Protein AF-A0A0M3AVZ4-F1 (afdb_monomer)

Secondary structure (DSSP, 8-state):
-PPPP-S--TT-EEEE--SHHHHHHHHHHHHTT--EEEEE-TTSTT-EETTEEEE-GGGS-TTTTTT-EEEE----TTS-HHHHHHHHHHTT-SEEE-GGGHHHH-TT-----STT--TT--TGGGHHHHHHHHHH--SHHHHHHHHHHHHHHHH--GGG-----SSSSSS-TT-

Solvent-accessible surface area (backbone atoms only — not comparable to full-atom values): 10375 Å² total; per-residue (Å²): 132,79,84,76,77,74,80,80,79,53,80,43,35,29,39,36,34,73,50,76,61,13,47,44,48,51,53,32,32,48,74,69,68,50,53,62,64,37,34,33,24,81,92,48,48,81,43,65,58,98,88,25,48,24,32,22,69,88,69,53,50,95,59,71,36,47,75,21,40,34,37,37,34,66,90,55,92,90,54,62,61,62,62,50,51,53,52,44,46,76,49,34,34,67,42,73,40,33,68,71,43,40,59,81,79,25,76,81,44,78,68,52,81,54,99,83,47,61,91,84,66,57,69,80,83,41,49,69,58,52,56,53,52,49,71,68,45,91,48,70,68,61,35,53,50,52,53,28,49,51,50,18,72,73,66,23,39,62,94,42,50,72,82,80,67,84,84,40,76,89,49,70,81,90,120

Radius of gyration: 17.96 Å; Cα contacts (8 Å, |Δi|>4): 239; chains: 1; bounding box: 41×40×47 Å

Organism: NCBI:txid56193

Mean predicted aligned error: 7.12 Å

Foldseek 3Di:
DDDPDDVPVLPEEEEEDDDPQSLLLVVLLVVQVRDYAAYEDQVQAPDDDPNHHYHHPVRCDQCNQAAYEYEYSDDDPPDPVVVVVVVSVVSHHPHYAYPLCSCVSRVPRPRDPDPPRDVPDDPPVCVVVLVVVLVVDDDPVVNLQSVLVSVCNVPVPVVSHDDDDPPDNPHDPPD

Sequence (175 aa):
MPPFDSPRDADRLIVYGLGTVGQAIVDDLLAEGINIELILDRGKGGESYRNIPVLAIEDAGDNRLTGKTILIGLHNHYVDINLLHASLLAAGAARILSPINLPELAPQARTRPGYWLDPGFSYAAHQCEFARIRNLLADEISRSLFDAILAYRQSGNIAECPVPSLEDEYTPIGL

InterPro domains:
  IPR029063 S-adenosyl-L-methionine-dependent methyltransferase superfamily [SSF53335] (10-158)

Structure (mmCIF, N/CA/C/O backbone):
data_AF-A0A0M3AVZ4-F1
#
_entry.id   AF-A0A0M3AVZ4-F1
#
loop_
_atom_site.group_PDB
_atom_site.id
_atom_site.type_symbol
_atom_site.label_atom_id
_atom_site.label_alt_id
_atom_site.label_comp_id
_atom_site.label_asym_id
_atom_site.label_entity_id
_atom_site.label_seq_id
_atom_site.pdbx_PDB_ins_code
_atom_site.Cartn_x
_atom_site.Cartn_y
_atom_site.Cartn_z
_atom_site.occupancy
_atom_site.B_iso_or_equiv
_atom_site.auth_seq_id
_atom_site.auth_comp_id
_atom_site.auth_asym_id
_atom_site.auth_atom_id
_atom_site.pdbx_PDB_model_num
ATOM 1 N N . MET A 1 1 ? 6.513 -23.250 -1.358 1.00 35.41 1 MET A N 1
ATOM 2 C CA . MET A 1 1 ? 6.194 -22.518 -0.114 1.00 35.41 1 MET A CA 1
ATOM 3 C C . MET A 1 1 ? 4.734 -22.793 0.199 1.00 35.41 1 MET A C 1
ATOM 5 O O . MET A 1 1 ? 3.958 -22.749 -0.751 1.00 35.41 1 MET A O 1
ATOM 9 N N . PRO A 1 2 ? 4.364 -23.194 1.425 1.00 29.73 2 PRO A N 1
ATOM 10 C CA . PRO A 1 2 ? 2.969 -23.493 1.733 1.00 29.73 2 PRO A CA 1
ATOM 11 C C . PRO A 1 2 ? 2.133 -22.200 1.675 1.00 29.73 2 PRO A C 1
ATOM 13 O O . PRO A 1 2 ? 2.704 -21.117 1.822 1.00 29.73 2 PRO A O 1
ATOM 16 N N . PRO A 1 3 ? 0.813 -22.289 1.432 1.00 38.56 3 PRO A N 1
ATOM 17 C CA . PRO A 1 3 ? -0.071 -21.135 1.534 1.00 38.56 3 PRO A CA 1
ATOM 18 C C . PRO A 1 3 ? -0.030 -20.635 2.980 1.00 38.56 3 PRO A C 1
ATOM 20 O O . PRO A 1 3 ? -0.210 -21.418 3.910 1.00 38.56 3 PRO A O 1
ATOM 23 N N . PHE A 1 4 ? 0.299 -19.356 3.143 1.00 50.03 4 PHE A N 1
ATOM 24 C CA . PHE A 1 4 ? 0.415 -18.691 4.433 1.00 50.03 4 PHE A CA 1
ATOM 25 C C . PHE A 1 4 ? -0.859 -18.890 5.257 1.00 50.03 4 PHE A C 1
ATOM 27 O O . PHE A 1 4 ? -1.968 -18.817 4.722 1.00 50.03 4 PHE A O 1
ATOM 34 N N . ASP A 1 5 ? -0.672 -19.194 6.540 1.00 43.31 5 ASP A N 1
ATOM 35 C CA . ASP A 1 5 ? -1.735 -19.522 7.479 1.00 43.31 5 ASP A CA 1
ATOM 36 C C . ASP A 1 5 ? -2.883 -18.500 7.427 1.00 43.31 5 ASP A C 1
ATOM 38 O O . ASP A 1 5 ? -2.678 -17.290 7.340 1.00 43.31 5 ASP A O 1
ATOM 42 N N . SER A 1 6 ? -4.110 -19.024 7.450 1.00 40.25 6 SER A N 1
ATOM 43 C CA . SER A 1 6 ? -5.370 -18.277 7.373 1.00 40.25 6 SER A CA 1
ATOM 44 C C . SER A 1 6 ? -5.383 -17.031 8.280 1.00 40.25 6 SER A C 1
ATOM 46 O O . SER A 1 6 ? -4.873 -17.129 9.398 1.00 40.25 6 SER A O 1
ATOM 48 N N . PRO A 1 7 ? -6.041 -15.919 7.888 1.00 41.81 7 PRO A N 1
ATOM 49 C CA . PRO A 1 7 ? -5.997 -14.618 8.568 1.00 41.81 7 PRO A CA 1
ATOM 50 C C . PRO A 1 7 ? -6.804 -14.596 9.880 1.00 41.81 7 PRO A C 1
ATOM 52 O O . PRO A 1 7 ? -7.736 -13.819 10.057 1.00 41.81 7 PRO A O 1
ATOM 55 N N . ARG A 1 8 ? -6.453 -15.466 10.831 1.00 44.28 8 ARG A N 1
ATOM 56 C CA . ARG A 1 8 ? -6.942 -15.419 12.215 1.00 44.28 8 ARG A CA 1
ATOM 57 C C . ARG A 1 8 ? -6.138 -14.455 13.096 1.00 44.28 8 ARG A C 1
ATOM 59 O O . ARG A 1 8 ? -6.545 -14.230 14.225 1.00 44.28 8 ARG A O 1
ATOM 66 N N . ASP A 1 9 ? -5.111 -13.799 12.547 1.00 45.28 9 ASP A N 1
ATOM 67 C CA . ASP A 1 9 ? -4.450 -12.609 13.120 1.00 45.28 9 ASP A CA 1
ATOM 68 C C . ASP A 1 9 ? -5.178 -11.295 12.753 1.00 45.28 9 ASP A C 1
ATOM 70 O O . ASP A 1 9 ? -4.587 -10.217 12.686 1.00 45.28 9 ASP A O 1
ATOM 74 N N . ALA A 1 10 ? -6.495 -11.373 12.536 1.00 45.72 10 ALA A N 1
ATOM 75 C CA . ALA A 1 10 ? -7.408 -10.264 12.244 1.00 45.72 10 ALA A CA 1
ATOM 76 C C . ALA A 1 10 ? -7.548 -9.232 13.382 1.00 45.72 10 ALA A C 1
ATOM 78 O O . ALA A 1 10 ? -8.473 -8.421 13.372 1.00 45.72 10 ALA A O 1
ATOM 79 N N . ASP A 1 11 ? -6.660 -9.241 14.374 1.00 50.97 11 ASP A N 1
ATOM 80 C CA . ASP A 1 11 ? -6.885 -8.445 15.566 1.00 50.97 11 ASP A CA 1
ATOM 81 C C . ASP A 1 11 ? -6.552 -6.968 15.380 1.00 50.97 11 ASP A C 1
ATOM 83 O O . ASP A 1 11 ? -7.147 -6.171 16.100 1.00 50.97 11 ASP A O 1
ATOM 87 N N . ARG A 1 12 ? -5.651 -6.542 14.474 1.00 72.88 12 ARG A N 1
ATOM 88 C CA . ARG A 1 12 ? -5.194 -5.131 14.464 1.00 72.88 12 ARG A CA 1
ATOM 89 C C . ARG A 1 12 ? -4.668 -4.611 13.115 1.00 72.88 12 ARG A C 1
ATOM 91 O O . ARG A 1 12 ? -3.477 -4.308 12.988 1.00 72.88 12 ARG A O 1
ATOM 98 N N . LEU A 1 13 ? -5.542 -4.498 12.110 1.00 93.81 13 LEU A N 1
ATOM 99 C CA . LEU A 1 13 ? -5.240 -3.756 10.877 1.00 93.81 13 LEU A CA 1
ATOM 100 C C . LEU A 1 13 ? -5.346 -2.245 11.130 1.00 93.81 13 LEU A C 1
ATOM 102 O O . LEU A 1 13 ? -6.304 -1.773 11.743 1.00 93.81 13 LEU A O 1
ATOM 106 N N . ILE A 1 14 ? -4.377 -1.490 10.620 1.00 95.44 14 ILE A N 1
ATOM 107 C CA . ILE A 1 14 ? -4.395 -0.025 10.589 1.00 95.44 14 ILE A CA 1
ATOM 108 C C . ILE A 1 14 ? -4.429 0.424 9.132 1.00 95.44 14 ILE A C 1
ATOM 110 O O . ILE A 1 14 ? -3.696 -0.117 8.307 1.00 95.44 14 ILE A O 1
ATOM 114 N N . VAL A 1 15 ? -5.242 1.427 8.805 1.00 95.44 15 VAL A N 1
ATOM 115 C CA . VAL A 1 15 ? -5.253 2.027 7.461 1.00 95.44 15 VAL A CA 1
ATOM 116 C C . VAL A 1 15 ? -4.574 3.392 7.503 1.00 95.44 15 VAL A C 1
ATOM 118 O O . VAL A 1 15 ? -4.945 4.237 8.310 1.00 95.44 15 VAL A O 1
ATOM 121 N N . TYR A 1 16 ? -3.582 3.626 6.642 1.00 94.75 16 TYR A N 1
ATOM 122 C CA . TYR A 1 16 ? -2.903 4.918 6.513 1.00 94.75 16 TYR A CA 1
ATOM 123 C C . TYR A 1 16 ? -3.439 5.696 5.307 1.00 94.75 16 TYR A C 1
ATOM 125 O O . TYR A 1 16 ? -3.245 5.289 4.162 1.00 94.75 16 TYR A O 1
ATOM 133 N N . GLY A 1 17 ? -4.058 6.842 5.565 1.00 93.12 17 GLY A N 1
ATOM 134 C CA . GLY A 1 17 ? -4.657 7.743 4.591 1.00 93.12 17 GLY A CA 1
ATOM 135 C C . GLY A 1 17 ? -6.169 7.577 4.491 1.00 93.12 17 GLY A C 1
ATOM 136 O O . GLY A 1 17 ? -6.666 6.519 4.118 1.00 93.12 17 GLY A O 1
ATOM 137 N N . LEU A 1 18 ? -6.901 8.660 4.750 1.00 93.44 18 LEU A N 1
ATOM 138 C CA . LEU A 1 18 ? -8.362 8.739 4.721 1.00 93.44 18 LEU A CA 1
ATOM 139 C C . LEU A 1 18 ? -8.853 9.743 3.662 1.00 93.44 18 LEU A C 1
ATOM 141 O O . LEU A 1 18 ? -9.819 10.490 3.856 1.00 93.44 18 LEU A O 1
ATOM 145 N N . GLY A 1 19 ? -8.181 9.777 2.511 1.00 90.38 19 GLY A N 1
ATOM 146 C CA . GLY A 1 19 ? -8.705 10.409 1.296 1.00 90.38 19 GLY A CA 1
ATOM 147 C C . GLY A 1 19 ? -9.852 9.598 0.676 1.00 90.38 19 GLY A C 1
ATOM 148 O O . GLY A 1 19 ? -10.288 8.598 1.238 1.00 90.38 19 GLY A O 1
ATOM 149 N N . THR A 1 20 ? -10.319 9.980 -0.515 1.00 89.31 20 THR A N 1
ATOM 150 C CA . THR A 1 20 ? -11.415 9.276 -1.216 1.00 89.31 20 THR A CA 1
ATOM 151 C C . THR A 1 20 ? -11.130 7.785 -1.418 1.00 89.31 20 THR A C 1
ATOM 153 O O . THR A 1 20 ? -11.991 6.952 -1.156 1.00 89.31 20 THR A O 1
ATOM 156 N N . VAL A 1 21 ? -9.909 7.441 -1.845 1.00 88.12 21 VAL A N 1
ATOM 157 C CA . VAL A 1 21 ? -9.494 6.040 -2.034 1.00 88.12 21 VAL A CA 1
ATOM 158 C C . VAL A 1 21 ? -9.405 5.313 -0.694 1.00 88.12 21 VAL A C 1
ATOM 160 O O . VAL A 1 21 ? -9.938 4.218 -0.568 1.00 88.12 21 VAL A O 1
ATOM 163 N N . GLY A 1 22 ? -8.797 5.934 0.320 1.00 92.12 22 GLY A N 1
ATOM 164 C CA . GLY A 1 22 ? -8.702 5.361 1.664 1.00 92.12 22 GLY A CA 1
ATOM 165 C C . GLY A 1 22 ? -10.067 5.068 2.289 1.00 92.12 22 GLY A C 1
ATOM 166 O O . GLY A 1 22 ? -10.262 3.997 2.848 1.00 92.12 22 GLY A O 1
ATOM 167 N N . GLN A 1 23 ? -11.040 5.968 2.126 1.00 93.81 23 GLN A N 1
ATOM 168 C CA . GLN A 1 23 ? -12.423 5.745 2.561 1.00 93.81 23 GLN A CA 1
ATOM 169 C C . GLN A 1 23 ? -13.065 4.546 1.861 1.00 93.81 23 GLN A C 1
ATOM 171 O O . GLN A 1 23 ? -13.662 3.706 2.526 1.00 93.81 23 GLN A O 1
ATOM 176 N N . ALA A 1 24 ? -12.903 4.435 0.540 1.00 92.06 24 ALA A N 1
ATOM 177 C CA . ALA A 1 24 ? -13.438 3.310 -0.222 1.00 92.06 24 ALA A CA 1
ATOM 178 C C . ALA A 1 24 ? -12.796 1.972 0.196 1.00 92.06 24 ALA A C 1
ATOM 180 O O . ALA A 1 24 ? -13.503 0.987 0.384 1.00 92.06 24 ALA A O 1
ATOM 181 N N . ILE A 1 25 ? -11.479 1.964 0.440 1.00 92.75 25 ILE A N 1
ATOM 182 C CA . ILE A 1 25 ? -10.756 0.806 0.989 1.00 92.75 25 ILE A CA 1
ATOM 183 C C . ILE A 1 25 ? -11.303 0.422 2.368 1.00 92.75 25 ILE A C 1
ATOM 185 O O . ILE A 1 25 ? -11.557 -0.754 2.612 1.00 92.75 25 ILE A O 1
ATOM 189 N N . VAL A 1 26 ? -11.495 1.391 3.269 1.00 95.06 26 VAL A N 1
ATOM 190 C CA . VAL A 1 26 ? -12.066 1.136 4.601 1.00 95.06 26 VAL A CA 1
ATOM 191 C C . VAL A 1 26 ? -13.471 0.544 4.484 1.00 95.06 26 VAL A C 1
ATOM 193 O O . VAL A 1 26 ? -13.760 -0.452 5.141 1.00 95.06 26 VAL A O 1
ATOM 196 N N . ASP A 1 27 ? -14.329 1.117 3.640 1.00 94.81 27 ASP A N 1
ATOM 197 C CA . ASP A 1 27 ? -15.693 0.624 3.443 1.00 94.81 27 ASP A CA 1
ATOM 198 C C . ASP A 1 27 ? -15.710 -0.811 2.868 1.00 94.81 27 ASP A C 1
ATOM 200 O O . ASP A 1 27 ? -16.500 -1.633 3.334 1.00 94.81 27 ASP A O 1
ATOM 204 N N . ASP A 1 28 ? -14.820 -1.149 1.926 1.00 93.06 28 ASP A N 1
ATOM 205 C CA . ASP A 1 28 ? -14.689 -2.516 1.392 1.00 93.06 28 ASP A CA 1
ATOM 206 C C . ASP A 1 28 ? -14.193 -3.515 2.448 1.00 93.06 28 ASP A C 1
ATOM 208 O O . ASP A 1 28 ? -14.769 -4.593 2.602 1.00 93.06 28 ASP A O 1
ATOM 212 N N . LEU A 1 29 ? -13.160 -3.151 3.216 1.00 93.69 29 LEU A N 1
ATOM 213 C CA . LEU A 1 29 ? -12.637 -3.981 4.305 1.00 93.69 29 LEU A CA 1
ATOM 214 C C . LEU A 1 29 ? -13.726 -4.276 5.347 1.00 93.69 29 LEU A C 1
ATOM 216 O O . LEU A 1 29 ? -13.903 -5.424 5.757 1.00 93.69 29 LEU A O 1
ATOM 220 N N . LEU A 1 30 ? -14.495 -3.256 5.741 1.00 94.50 30 LEU A N 1
ATOM 221 C CA . LEU A 1 30 ? -15.604 -3.412 6.682 1.00 94.50 30 LEU A CA 1
ATOM 222 C C . LEU A 1 30 ? -16.738 -4.270 6.107 1.00 94.50 30 LEU A C 1
ATOM 224 O O . LEU A 1 30 ? -17.326 -5.065 6.841 1.00 94.50 30 LEU A O 1
ATOM 228 N N . ALA A 1 31 ? -17.044 -4.141 4.812 1.00 93.94 31 ALA A N 1
ATOM 229 C CA . ALA A 1 31 ? -18.071 -4.945 4.150 1.00 93.94 31 ALA A CA 1
ATOM 230 C C . ALA A 1 31 ? -17.733 -6.446 4.133 1.00 93.94 31 ALA A C 1
ATOM 232 O O . ALA A 1 31 ? -18.643 -7.276 4.167 1.00 93.94 31 ALA A O 1
ATOM 233 N N . GLU A 1 32 ? -16.445 -6.796 4.134 1.00 92.06 32 GLU A N 1
ATOM 234 C CA . GLU A 1 32 ? -15.959 -8.178 4.245 1.00 92.06 32 GLU A CA 1
ATOM 235 C C . GLU A 1 32 ? -15.692 -8.625 5.693 1.00 92.06 32 GLU A C 1
ATOM 237 O O . GLU A 1 32 ? -15.260 -9.752 5.933 1.00 92.06 32 GLU A O 1
ATOM 242 N N . GLY A 1 33 ? -16.003 -7.776 6.677 1.00 92.25 33 GLY A N 1
ATOM 243 C CA . GLY A 1 33 ? -15.878 -8.096 8.098 1.00 92.25 33 GLY A CA 1
ATOM 244 C C . GLY A 1 33 ? -14.454 -7.997 8.646 1.00 92.25 33 GLY A C 1
ATOM 245 O O . GLY A 1 33 ? -14.186 -8.521 9.728 1.00 92.25 33 GLY A O 1
ATOM 246 N N . ILE A 1 34 ? -13.540 -7.331 7.934 1.00 92.69 34 ILE A N 1
ATOM 247 C CA . ILE A 1 34 ? -12.187 -7.066 8.425 1.00 92.69 34 ILE A CA 1
ATOM 248 C C . ILE A 1 34 ? -12.240 -5.970 9.490 1.00 92.69 34 ILE A C 1
ATOM 250 O O . ILE A 1 34 ? -12.780 -4.885 9.274 1.00 92.69 34 ILE A O 1
ATOM 254 N N . ASN A 1 35 ? -11.654 -6.252 10.653 1.00 91.56 35 ASN A N 1
ATOM 255 C CA . ASN A 1 35 ? -11.586 -5.302 11.754 1.00 91.56 35 ASN A CA 1
ATOM 256 C C . ASN A 1 35 ? -10.446 -4.293 11.543 1.00 91.56 35 ASN A C 1
ATOM 258 O O . ASN A 1 35 ? -9.295 -4.681 11.335 1.00 91.56 35 ASN A O 1
ATOM 262 N N . ILE A 1 36 ? -10.760 -3.001 11.644 1.00 94.31 36 ILE A N 1
ATOM 263 C CA . ILE A 1 36 ? -9.792 -1.905 11.536 1.00 94.31 36 ILE A CA 1
ATOM 264 C C . ILE A 1 36 ? -9.699 -1.228 12.902 1.00 94.31 36 ILE A C 1
ATOM 266 O O . ILE A 1 36 ? -10.670 -0.656 13.392 1.00 94.31 36 ILE A O 1
ATOM 270 N N . GLU A 1 37 ? -8.520 -1.284 13.518 1.00 93.50 37 GLU A N 1
ATOM 271 C CA . GLU A 1 37 ? -8.296 -0.736 14.861 1.00 93.50 37 GLU A CA 1
ATOM 272 C C . GLU A 1 37 ? -8.192 0.792 14.845 1.00 93.50 37 GLU A C 1
ATOM 274 O O . GLU A 1 37 ? -8.639 1.474 15.770 1.00 93.50 37 GLU A O 1
ATOM 279 N N . LEU A 1 38 ? -7.527 1.324 13.822 1.00 94.00 38 LEU A N 1
ATOM 280 C CA . LEU A 1 38 ? -7.128 2.720 13.754 1.00 94.00 38 LEU A CA 1
ATOM 281 C C . LEU A 1 38 ? -6.982 3.151 12.298 1.00 94.00 38 LEU A C 1
ATOM 283 O O . LEU A 1 38 ? -6.516 2.386 11.451 1.00 94.00 38 LEU A O 1
ATOM 287 N N . ILE A 1 39 ? -7.320 4.406 12.029 1.00 95.69 39 ILE A N 1
ATOM 288 C CA . ILE A 1 39 ? -6.969 5.084 10.788 1.00 95.69 39 ILE A CA 1
ATOM 289 C C . ILE A 1 39 ? -5.918 6.148 11.107 1.00 95.69 39 ILE A C 1
ATOM 291 O O . ILE A 1 39 ? -6.047 6.892 12.077 1.00 95.69 39 ILE A O 1
ATOM 295 N N . LEU A 1 40 ? -4.870 6.220 10.294 1.00 94.25 40 LEU A N 1
ATOM 296 C CA . LEU A 1 40 ? -3.845 7.253 10.378 1.00 94.25 40 LEU A CA 1
ATOM 297 C C . LEU A 1 40 ? -4.037 8.262 9.250 1.00 94.25 40 LEU A C 1
ATOM 299 O O . LEU A 1 40 ? -4.013 7.878 8.086 1.00 94.25 40 LEU A O 1
ATOM 303 N N . ASP A 1 41 ? -4.198 9.544 9.558 1.00 93.12 41 ASP A N 1
ATOM 304 C CA . ASP A 1 41 ? -4.260 10.611 8.557 1.00 93.12 41 ASP A CA 1
ATOM 305 C C . ASP A 1 41 ? -3.765 11.937 9.151 1.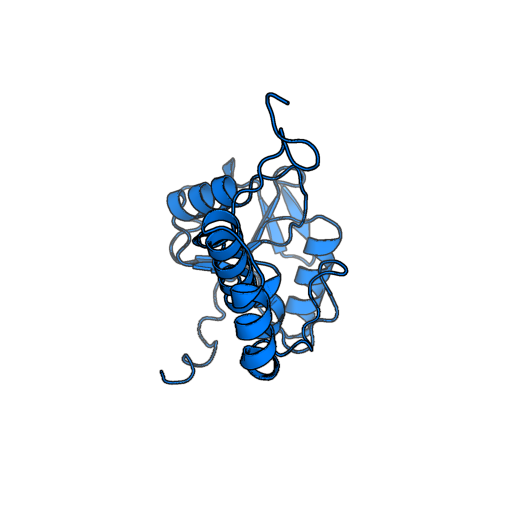00 93.12 41 ASP A C 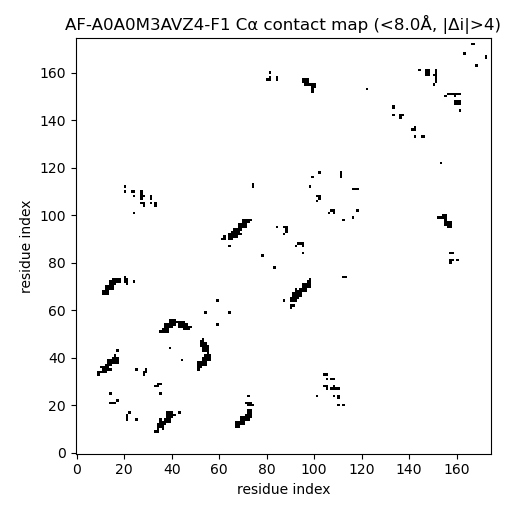1
ATOM 307 O O . ASP A 1 41 ? -4.258 12.392 10.181 1.00 93.12 41 ASP A O 1
ATOM 311 N N . ARG A 1 42 ? -2.796 12.576 8.483 1.00 86.31 42 ARG A N 1
ATOM 312 C CA . ARG A 1 42 ? -2.191 13.839 8.945 1.00 86.31 42 ARG A CA 1
ATOM 313 C C . ARG A 1 42 ? -3.172 15.014 8.968 1.00 86.31 42 ARG A C 1
ATOM 315 O O . ARG A 1 42 ? -2.987 15.937 9.748 1.00 86.31 42 ARG A O 1
ATOM 322 N N . GLY A 1 43 ? -4.168 15.022 8.084 1.00 86.31 43 GLY A N 1
ATOM 323 C CA . GLY A 1 43 ? -5.093 16.143 7.912 1.00 86.31 43 GLY A CA 1
ATOM 324 C C . GLY A 1 43 ? -6.406 16.003 8.678 1.00 86.31 43 GLY A C 1
ATOM 325 O O . GLY A 1 43 ? -7.182 16.953 8.694 1.00 86.31 43 GLY A O 1
ATOM 326 N N . LYS A 1 44 ? -6.668 14.832 9.273 1.00 87.19 44 LYS A N 1
ATOM 327 C CA . LYS A 1 44 ? -7.959 14.478 9.894 1.00 87.19 44 LYS A CA 1
ATOM 328 C C . LYS A 1 44 ? -7.821 13.923 11.314 1.00 87.19 44 LYS A C 1
ATOM 330 O O . LYS A 1 44 ? -8.713 13.234 11.806 1.00 87.19 44 LYS A O 1
ATOM 335 N N . GLY A 1 45 ? -6.685 14.173 11.965 1.00 85.06 45 GLY A N 1
ATOM 336 C CA . GLY A 1 45 ? -6.462 13.756 13.348 1.00 85.06 45 GLY A CA 1
ATOM 337 C C . GLY A 1 45 ? -7.564 14.274 14.278 1.00 85.06 45 GLY A C 1
ATOM 338 O O . GLY A 1 45 ? -7.957 15.437 14.202 1.00 85.06 45 GLY A O 1
ATOM 339 N N . GLY A 1 46 ? -8.082 13.398 15.141 1.00 83.88 46 GLY A N 1
ATOM 340 C CA . GLY A 1 46 ? -9.169 13.710 16.076 1.00 83.88 46 GLY A CA 1
ATOM 341 C C . GLY A 1 46 ? -10.578 13.460 15.528 1.00 83.88 46 GLY A C 1
ATOM 342 O O . GLY A 1 46 ? -11.546 13.543 16.285 1.00 83.88 46 GLY A O 1
ATOM 343 N N . GLU A 1 47 ? -10.713 13.116 14.245 1.00 92.19 47 GLU A N 1
ATOM 344 C CA . GLU A 1 47 ? -11.978 12.672 13.661 1.00 92.19 47 GLU A CA 1
ATOM 345 C C . GLU A 1 47 ? -12.243 11.175 13.920 1.00 92.19 47 GLU A C 1
ATOM 347 O O . GLU A 1 47 ? -11.428 10.436 14.480 1.00 92.19 47 GLU A O 1
ATOM 352 N N . SER A 1 48 ? -13.413 10.706 13.484 1.00 94.69 48 SER A N 1
ATOM 353 C CA . SER A 1 48 ? -13.712 9.278 13.374 1.00 94.69 48 SER A CA 1
ATOM 354 C C . SER A 1 48 ? -14.369 8.981 12.031 1.00 94.69 48 SER A C 1
ATOM 356 O O . SER A 1 48 ? -15.094 9.813 11.483 1.00 94.69 48 SER A O 1
ATOM 358 N N . TYR A 1 49 ? -14.141 7.781 11.505 1.00 96.62 49 TYR A N 1
ATOM 359 C CA . TYR A 1 49 ? -14.764 7.312 10.272 1.00 96.62 49 TYR A CA 1
ATOM 360 C C . TYR A 1 49 ? -15.309 5.905 10.483 1.00 96.62 49 TYR A C 1
ATOM 362 O O . TYR A 1 49 ? -14.576 5.019 10.901 1.00 96.62 49 TYR A O 1
ATOM 370 N N . ARG A 1 50 ? -16.615 5.701 10.258 1.00 95.38 50 ARG A N 1
ATOM 371 C CA . ARG A 1 50 ? -17.310 4.428 10.559 1.00 95.38 50 ARG A CA 1
ATOM 372 C C . ARG A 1 50 ? -17.089 3.937 12.002 1.00 95.38 50 ARG A C 1
ATOM 374 O O . ARG A 1 50 ? -17.007 2.741 12.247 1.00 95.38 50 ARG A O 1
ATOM 381 N N . ASN A 1 51 ? -17.028 4.871 12.955 1.00 94.44 51 ASN A N 1
ATOM 382 C CA . ASN A 1 51 ? -16.706 4.632 14.372 1.00 94.44 51 ASN A CA 1
ATOM 383 C C . ASN A 1 51 ? -15.264 4.161 14.644 1.00 94.44 51 ASN A C 1
ATOM 385 O O . ASN A 1 51 ? -14.961 3.755 15.763 1.00 94.44 51 ASN A O 1
ATOM 389 N N . ILE A 1 52 ? -14.370 4.247 13.658 1.00 95.25 52 ILE A N 1
ATOM 390 C CA . ILE A 1 52 ? -12.938 3.985 13.816 1.00 95.25 52 ILE A CA 1
ATOM 391 C C . ILE A 1 52 ? -12.241 5.320 14.112 1.00 95.25 52 ILE A C 1
ATOM 393 O O . ILE A 1 52 ? -12.499 6.299 13.401 1.00 95.25 52 ILE A O 1
ATOM 397 N N . PRO A 1 53 ? -11.380 5.405 15.141 1.00 94.50 53 PRO A N 1
ATOM 398 C CA . PRO A 1 53 ? -10.646 6.629 15.441 1.00 94.50 53 PRO A CA 1
ATOM 399 C C . PRO A 1 53 ? -9.665 6.987 14.317 1.00 94.50 53 PRO A C 1
ATOM 401 O O . PRO A 1 53 ? -9.051 6.102 13.717 1.00 94.50 53 PRO A O 1
ATOM 404 N N . VAL A 1 54 ? -9.494 8.287 14.069 1.00 95.38 54 VAL A N 1
ATOM 405 C CA . VAL A 1 54 ? -8.492 8.827 13.143 1.00 95.38 54 VAL A CA 1
ATOM 406 C C . VAL A 1 54 ? -7.445 9.604 13.935 1.00 95.38 54 VAL A C 1
ATOM 408 O O . VAL A 1 54 ? -7.781 10.524 14.681 1.00 95.38 54 VAL A O 1
ATOM 411 N N . LEU A 1 55 ? -6.172 9.248 13.777 1.00 93.25 55 LEU A N 1
ATOM 412 C CA . LEU A 1 55 ? -5.048 9.927 14.429 1.00 93.25 55 LEU A CA 1
ATOM 413 C C . LEU A 1 55 ? -4.036 10.418 13.400 1.00 93.25 55 LEU A C 1
ATOM 415 O O . LEU A 1 55 ? -3.831 9.782 12.368 1.00 93.25 55 LEU A O 1
ATOM 419 N N . ALA A 1 56 ? -3.349 11.514 13.706 1.00 89.25 56 ALA A N 1
ATOM 420 C CA . ALA A 1 56 ? -2.104 11.813 13.018 1.00 89.25 56 ALA A CA 1
ATOM 421 C C . ALA A 1 56 ? -1.039 10.788 13.457 1.00 89.25 56 ALA A C 1
ATOM 423 O O . ALA A 1 56 ? -1.109 10.245 14.564 1.00 89.25 56 ALA A O 1
ATOM 424 N N . ILE A 1 57 ? -0.058 10.480 12.601 1.00 84.12 57 ILE A N 1
ATOM 425 C CA . ILE A 1 57 ? 0.995 9.509 12.963 1.00 84.12 57 ILE A CA 1
ATOM 426 C C . ILE A 1 57 ? 1.836 10.027 14.135 1.00 84.12 57 ILE A C 1
ATOM 428 O O . ILE A 1 57 ? 2.300 9.246 14.954 1.00 84.12 57 ILE A O 1
ATOM 432 N N . GLU A 1 58 ? 1.969 11.345 14.236 1.00 84.12 58 GLU A N 1
ATOM 433 C CA . GLU A 1 58 ? 2.683 12.052 15.292 1.00 84.12 58 GLU A CA 1
ATOM 434 C C . GLU A 1 58 ? 1.965 11.937 16.651 1.00 84.12 58 GLU A C 1
ATOM 436 O O . GLU A 1 58 ? 2.611 11.971 17.696 1.00 84.12 58 GLU A O 1
ATOM 441 N N . ASP A 1 59 ? 0.643 11.735 16.635 1.00 85.31 59 ASP A N 1
ATOM 442 C CA . ASP A 1 59 ? -0.191 11.545 17.828 1.00 85.31 59 ASP A CA 1
ATOM 443 C C . ASP A 1 59 ? -0.367 10.062 18.192 1.00 85.31 59 ASP A C 1
ATOM 445 O O . ASP A 1 59 ? -0.885 9.719 19.262 1.00 85.31 59 ASP A O 1
ATOM 449 N N . ALA A 1 60 ? 0.046 9.154 17.304 1.00 77.12 60 ALA A N 1
ATOM 450 C CA . ALA A 1 60 ? 0.057 7.727 17.569 1.00 77.12 60 ALA A CA 1
ATOM 451 C C . ALA A 1 60 ? 1.218 7.429 18.528 1.00 77.12 60 ALA A C 1
ATOM 453 O O . ALA A 1 60 ? 2.325 7.124 18.099 1.00 77.12 60 ALA A O 1
ATOM 454 N N . GLY A 1 61 ? 0.957 7.564 19.833 1.00 74.19 61 GLY A N 1
ATOM 455 C CA . GLY A 1 61 ? 1.972 7.437 20.879 1.00 74.19 61 GLY A CA 1
ATOM 456 C C . GLY A 1 61 ? 2.834 6.174 20.775 1.00 74.19 61 GLY A C 1
ATOM 457 O O . GLY A 1 61 ? 2.438 5.168 20.174 1.00 74.19 61 GLY A O 1
ATOM 458 N N . ASP A 1 62 ? 4.008 6.233 21.404 1.00 67.50 62 ASP A N 1
ATOM 459 C CA . ASP A 1 62 ? 5.027 5.189 21.350 1.00 67.50 62 ASP A CA 1
ATOM 460 C C . ASP A 1 62 ? 4.406 3.809 21.612 1.00 67.50 62 ASP A C 1
ATOM 462 O O . ASP A 1 62 ? 3.780 3.565 22.646 1.00 67.50 62 ASP A O 1
ATOM 466 N N . ASN A 1 63 ? 4.582 2.896 20.656 1.00 79.81 63 ASN A N 1
ATOM 467 C CA . ASN A 1 63 ? 4.056 1.526 20.611 1.00 79.81 63 ASN A CA 1
ATOM 468 C C . ASN A 1 63 ? 2.669 1.304 20.000 1.00 79.81 63 ASN A C 1
ATOM 470 O O . ASN A 1 63 ? 2.257 0.146 19.877 1.00 79.81 63 ASN A O 1
ATOM 474 N N . ARG A 1 64 ? 1.940 2.339 19.564 1.00 83.81 64 ARG A N 1
ATOM 475 C CA . ARG A 1 64 ? 0.622 2.120 18.936 1.00 83.81 64 ARG A CA 1
ATOM 476 C C . ARG A 1 64 ? 0.721 1.294 17.650 1.00 83.81 64 ARG A C 1
ATOM 478 O O . ARG A 1 64 ? -0.176 0.500 17.368 1.00 83.81 64 ARG A O 1
ATOM 485 N N . LEU A 1 65 ? 1.830 1.437 16.921 1.00 89.31 65 LEU A N 1
ATOM 486 C CA . LEU A 1 65 ? 2.108 0.711 15.679 1.00 89.31 65 LEU A CA 1
ATOM 487 C C . LEU A 1 65 ? 2.879 -0.599 15.894 1.00 89.31 65 LEU A C 1
ATOM 489 O O . LEU A 1 65 ? 2.971 -1.405 14.970 1.00 89.31 65 LEU A O 1
ATOM 493 N N . THR A 1 66 ? 3.357 -0.869 17.113 1.00 90.38 66 THR A N 1
ATOM 494 C CA . THR A 1 66 ? 4.151 -2.064 17.414 1.00 90.38 66 THR A CA 1
ATOM 495 C C . THR A 1 66 ? 3.380 -3.345 17.103 1.00 90.38 66 THR A C 1
ATOM 497 O O . THR A 1 66 ? 2.272 -3.586 17.609 1.00 90.38 66 THR A O 1
ATOM 500 N N . GLY A 1 67 ? 3.979 -4.180 16.251 1.00 88.25 67 GLY A N 1
ATOM 501 C CA . GLY A 1 67 ? 3.414 -5.472 15.862 1.00 88.25 67 GLY A CA 1
ATOM 502 C C . GLY A 1 67 ? 2.218 -5.373 14.910 1.00 88.25 67 GLY A C 1
ATOM 503 O O . GLY A 1 67 ? 1.525 -6.366 14.715 1.00 88.25 67 GLY A O 1
ATOM 504 N N . LYS A 1 68 ? 1.913 -4.184 14.371 1.00 91.62 68 LYS A N 1
ATOM 505 C CA . LYS A 1 68 ? 0.716 -3.954 13.550 1.00 91.62 68 LYS A CA 1
ATOM 506 C C . LYS A 1 68 ? 0.974 -4.217 12.077 1.00 91.62 68 LYS A C 1
ATOM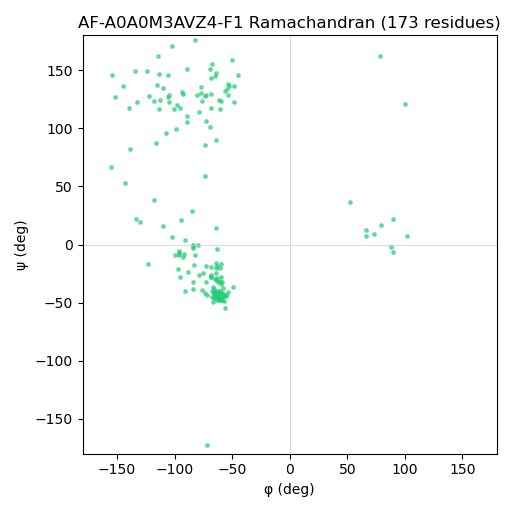 508 O O . LYS A 1 68 ? 2.081 -3.996 11.582 1.00 91.62 68 LYS A O 1
ATOM 513 N N . THR A 1 69 ? -0.090 -4.621 11.388 1.00 94.31 69 THR A N 1
ATOM 514 C CA . THR A 1 69 ? -0.150 -4.572 9.927 1.00 94.31 69 THR A CA 1
ATOM 515 C C . THR A 1 69 ? -0.786 -3.252 9.518 1.00 94.31 69 THR A C 1
ATOM 517 O O . THR A 1 69 ? -1.849 -2.895 10.025 1.00 94.31 69 THR A O 1
ATOM 520 N N . ILE A 1 70 ? -0.139 -2.528 8.609 1.00 94.56 70 ILE A N 1
ATOM 521 C CA . ILE A 1 70 ? -0.605 -1.231 8.118 1.00 94.56 70 ILE A CA 1
ATOM 522 C C . ILE A 1 70 ? -0.870 -1.333 6.622 1.00 94.56 70 ILE A C 1
ATOM 524 O O . ILE A 1 70 ? 0.037 -1.672 5.873 1.00 94.56 70 ILE A O 1
ATOM 528 N N . LEU A 1 71 ? -2.083 -1.012 6.178 1.00 94.19 71 LEU A N 1
ATOM 529 C CA . LEU A 1 71 ? -2.422 -0.865 4.764 1.00 94.19 71 LEU A CA 1
ATOM 530 C C . LEU A 1 71 ? -2.393 0.611 4.374 1.00 94.19 71 LEU A C 1
ATOM 532 O O . LEU A 1 71 ? -3.149 1.420 4.912 1.00 94.19 71 LEU A O 1
ATOM 536 N N . ILE A 1 72 ? -1.546 0.971 3.416 1.00 92.69 72 ILE A N 1
ATOM 537 C CA . ILE A 1 72 ? -1.504 2.326 2.868 1.00 92.69 72 ILE A CA 1
ATOM 538 C C . ILE A 1 72 ? -2.659 2.490 1.875 1.00 92.69 72 ILE A C 1
ATOM 540 O O . ILE A 1 72 ? -2.679 1.859 0.825 1.00 92.69 72 ILE A O 1
ATOM 544 N N . GLY A 1 73 ? -3.612 3.362 2.206 1.00 88.44 73 GLY A N 1
ATOM 545 C CA . GLY A 1 73 ? -4.764 3.744 1.382 1.00 88.44 73 GLY A CA 1
ATOM 546 C C . GLY A 1 73 ? -4.536 5.007 0.543 1.00 88.44 73 GLY A C 1
ATOM 547 O O . GLY A 1 73 ? -5.491 5.680 0.148 1.00 88.44 73 GLY A O 1
ATOM 548 N N . LEU A 1 74 ? -3.273 5.366 0.297 1.00 82.25 74 LEU A N 1
ATOM 549 C CA . LEU A 1 74 ? -2.867 6.530 -0.491 1.00 82.25 74 LEU A CA 1
ATOM 550 C C . LEU A 1 74 ? -2.336 6.108 -1.861 1.00 82.25 74 LEU A C 1
ATOM 552 O O . LEU A 1 74 ? -1.660 5.092 -1.992 1.00 82.25 74 LEU A O 1
ATOM 556 N N . HIS A 1 75 ? -2.587 6.940 -2.871 1.00 67.94 75 HIS A N 1
ATOM 557 C CA . HIS A 1 75 ? -2.011 6.790 -4.209 1.00 67.94 75 HIS A CA 1
ATOM 558 C C . HIS A 1 75 ? -1.683 8.169 -4.812 1.00 67.94 75 HIS A C 1
ATOM 560 O O . HIS A 1 75 ? -2.131 8.531 -5.900 1.00 67.94 75 HIS A O 1
ATOM 566 N N . ASN A 1 76 ? -0.935 8.978 -4.062 1.00 73.06 76 ASN A N 1
ATOM 567 C CA . ASN A 1 76 ? -0.589 10.345 -4.443 1.00 73.06 76 ASN A CA 1
ATOM 568 C C . ASN A 1 76 ? 0.870 10.420 -4.899 1.00 73.06 76 ASN A C 1
ATOM 570 O O . ASN A 1 76 ? 1.756 10.003 -4.164 1.00 73.06 76 ASN A O 1
ATOM 574 N N . HIS A 1 77 ? 1.120 11.004 -6.075 1.00 68.94 77 HIS A N 1
ATOM 575 C CA . HIS A 1 77 ? 2.466 11.127 -6.659 1.00 68.94 77 HIS A CA 1
ATOM 576 C C . HIS A 1 77 ? 3.421 12.002 -5.830 1.00 68.94 77 HIS A C 1
ATOM 578 O O . HIS A 1 77 ? 4.630 11.843 -5.915 1.00 68.94 77 HIS A O 1
ATOM 584 N N . TYR A 1 78 ? 2.886 12.923 -5.024 1.00 73.50 78 TYR A N 1
ATOM 585 C CA . TYR A 1 78 ? 3.670 13.808 -4.159 1.00 73.50 78 TYR A CA 1
ATOM 586 C C . TYR A 1 78 ? 4.042 13.171 -2.811 1.00 73.50 78 TYR A C 1
ATOM 588 O O . TYR A 1 78 ? 4.703 13.809 -1.993 1.00 73.50 78 TYR A O 1
ATOM 596 N N . VAL A 1 79 ? 3.577 11.948 -2.533 1.00 81.19 79 VAL A N 1
ATOM 597 C CA . VAL A 1 79 ? 3.947 11.215 -1.322 1.00 81.19 79 VAL A CA 1
ATOM 598 C C . VAL A 1 79 ? 5.099 10.289 -1.665 1.00 81.19 79 VAL A C 1
ATOM 600 O O . VAL A 1 79 ? 4.941 9.359 -2.452 1.00 81.19 79 VAL A O 1
ATOM 603 N N . ASP A 1 80 ? 6.241 10.512 -1.022 1.00 85.88 80 ASP A N 1
ATOM 604 C CA . ASP A 1 80 ? 7.334 9.550 -1.046 1.00 85.88 80 ASP A CA 1
ATOM 605 C C . ASP A 1 80 ? 6.928 8.309 -0.237 1.00 85.88 80 ASP A C 1
ATOM 607 O O . ASP A 1 80 ? 6.923 8.297 1.000 1.00 85.88 80 ASP A O 1
ATOM 611 N N . ILE A 1 81 ? 6.534 7.264 -0.962 1.00 86.88 81 ILE A N 1
ATOM 612 C CA . ILE A 1 81 ? 6.064 6.013 -0.375 1.00 86.88 81 ILE A CA 1
ATOM 613 C C . ILE A 1 81 ? 7.189 5.250 0.337 1.00 86.88 81 ILE A C 1
ATOM 615 O O . ILE A 1 81 ? 6.917 4.565 1.322 1.00 86.88 81 ILE A O 1
ATOM 619 N N . ASN A 1 82 ? 8.446 5.416 -0.091 1.00 88.44 82 ASN A N 1
ATOM 620 C CA . ASN A 1 82 ? 9.606 4.796 0.548 1.00 88.44 82 ASN A CA 1
ATOM 621 C C . ASN A 1 82 ? 9.907 5.463 1.893 1.00 88.44 82 ASN A C 1
ATOM 623 O O . ASN A 1 82 ? 10.108 4.773 2.896 1.00 88.44 82 ASN A O 1
ATOM 627 N N . LEU A 1 83 ? 9.857 6.797 1.949 1.00 89.38 83 LEU A N 1
ATOM 628 C CA . LEU A 1 83 ? 10.005 7.544 3.199 1.00 89.38 83 LEU A CA 1
ATOM 629 C C . LEU A 1 83 ? 8.877 7.224 4.188 1.00 89.38 83 LEU A C 1
ATOM 631 O O . LEU A 1 83 ? 9.124 7.050 5.386 1.00 89.38 83 LEU A O 1
ATOM 635 N N . LEU A 1 84 ? 7.638 7.124 3.697 1.00 90.06 84 LEU A N 1
ATOM 636 C CA . LEU A 1 84 ? 6.494 6.719 4.512 1.00 90.06 84 LEU A CA 1
ATOM 637 C C . LEU A 1 84 ? 6.683 5.298 5.056 1.00 90.06 84 LEU A C 1
ATOM 639 O O . LEU A 1 84 ? 6.525 5.077 6.254 1.00 90.06 84 LEU A O 1
ATOM 643 N N . HIS A 1 85 ? 7.064 4.352 4.198 1.00 91.69 85 HIS A N 1
ATOM 644 C CA . HIS A 1 85 ? 7.341 2.974 4.589 1.00 91.69 85 HIS A CA 1
ATOM 645 C C . HIS A 1 85 ? 8.424 2.896 5.674 1.00 91.69 85 HIS A C 1
ATOM 647 O O . HIS A 1 85 ? 8.209 2.276 6.716 1.00 91.69 85 HIS A O 1
ATOM 653 N N . ALA A 1 86 ? 9.548 3.596 5.491 1.00 91.00 86 ALA A N 1
ATOM 654 C CA . ALA A 1 86 ? 10.619 3.661 6.484 1.00 91.00 86 ALA A CA 1
ATOM 655 C C . ALA A 1 86 ? 10.139 4.255 7.820 1.00 91.00 86 ALA A C 1
ATOM 657 O O . ALA A 1 86 ? 10.479 3.738 8.884 1.00 91.00 86 ALA A O 1
ATOM 658 N N . SER A 1 87 ? 9.310 5.300 7.769 1.00 90.44 87 SER A N 1
ATOM 659 C CA . SER A 1 87 ? 8.757 5.957 8.959 1.00 90.44 87 SER A CA 1
ATOM 660 C C . SER A 1 87 ? 7.812 5.034 9.740 1.00 90.44 87 SER A C 1
ATOM 662 O O . SER A 1 87 ? 7.870 4.982 10.966 1.00 90.44 87 SER A O 1
ATOM 664 N N . LEU A 1 88 ? 6.971 4.261 9.044 1.00 91.62 88 LEU A N 1
ATOM 665 C CA . LEU A 1 88 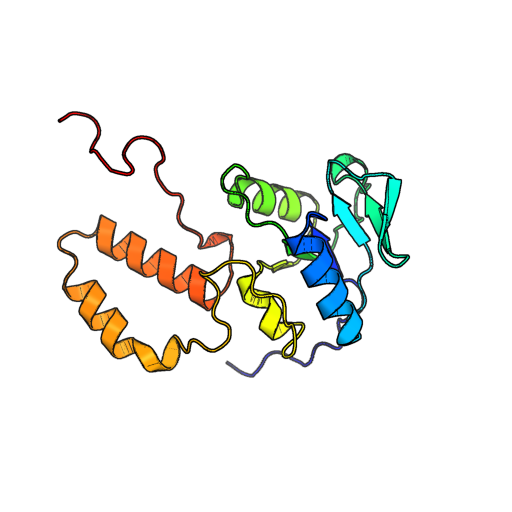? 6.067 3.285 9.661 1.00 91.62 88 LEU A CA 1
ATOM 666 C C . LEU A 1 88 ? 6.834 2.109 10.290 1.00 91.62 88 LEU A C 1
ATOM 668 O O . LEU A 1 88 ? 6.492 1.688 11.396 1.00 91.62 88 LEU A O 1
ATOM 672 N N . LEU A 1 89 ? 7.892 1.613 9.633 1.00 91.75 89 LEU A N 1
ATOM 673 C CA . LEU A 1 89 ? 8.776 0.591 10.212 1.00 91.75 89 LEU A CA 1
ATOM 674 C C . LEU A 1 89 ? 9.500 1.110 11.455 1.00 91.75 89 LEU A C 1
ATOM 676 O O . LEU A 1 89 ? 9.528 0.427 12.476 1.00 91.75 89 LEU A O 1
ATOM 680 N N . ALA A 1 90 ? 10.047 2.327 11.393 1.00 89.94 90 ALA A N 1
ATOM 681 C CA . ALA A 1 90 ? 10.718 2.954 12.529 1.00 89.94 90 ALA A CA 1
ATOM 682 C C . ALA A 1 90 ? 9.774 3.145 13.729 1.00 89.94 90 ALA A C 1
ATOM 684 O O . ALA A 1 90 ? 10.207 3.043 14.874 1.00 89.94 90 ALA A O 1
ATOM 685 N N . ALA A 1 91 ? 8.481 3.355 13.473 1.00 88.25 91 ALA A N 1
ATOM 686 C CA . ALA A 1 91 ? 7.446 3.441 14.498 1.00 88.25 91 ALA A CA 1
ATOM 687 C C . ALA A 1 91 ? 6.964 2.071 15.034 1.00 88.25 91 ALA A C 1
ATOM 689 O O . ALA A 1 91 ? 6.104 2.022 15.915 1.00 88.25 91 ALA A O 1
ATOM 690 N N . GLY A 1 92 ? 7.509 0.956 14.533 1.00 90.44 92 GLY A N 1
ATOM 691 C CA . GLY A 1 92 ? 7.274 -0.394 15.056 1.00 90.44 92 GLY A CA 1
ATOM 692 C C . GLY A 1 92 ? 6.283 -1.250 14.264 1.00 90.44 92 GLY A C 1
ATOM 693 O O . GLY A 1 92 ? 5.950 -2.353 14.713 1.00 90.44 92 GLY A O 1
ATOM 694 N N . ALA A 1 93 ? 5.812 -0.790 13.099 1.00 91.94 93 ALA A N 1
ATOM 695 C CA . ALA A 1 93 ? 4.963 -1.605 12.232 1.00 91.94 93 ALA A CA 1
ATOM 696 C C . ALA A 1 93 ? 5.666 -2.923 11.871 1.00 91.94 93 ALA A C 1
ATOM 698 O O . ALA A 1 93 ? 6.825 -2.927 11.460 1.00 91.94 93 ALA A O 1
ATOM 699 N N . ALA A 1 94 ? 4.961 -4.048 12.009 1.00 91.94 94 ALA A N 1
ATOM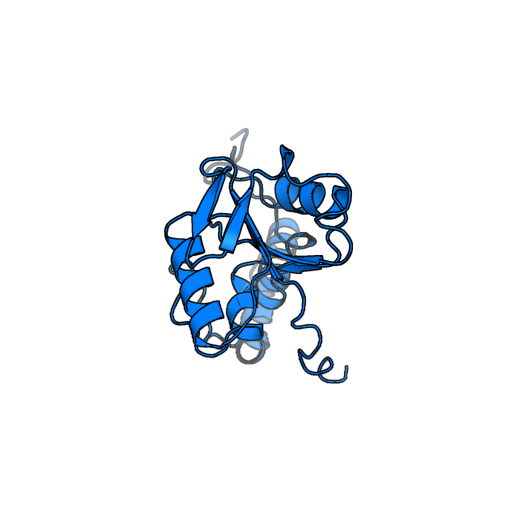 700 C CA . ALA A 1 94 ? 5.507 -5.364 11.671 1.00 91.94 94 ALA A CA 1
ATOM 701 C C . ALA A 1 94 ? 5.372 -5.677 10.180 1.00 91.94 94 ALA A C 1
ATOM 703 O O . ALA A 1 94 ? 6.204 -6.383 9.613 1.00 91.94 94 ALA A O 1
ATOM 704 N N . ARG A 1 95 ? 4.309 -5.168 9.550 1.00 92.00 95 ARG A N 1
ATOM 705 C CA . ARG A 1 95 ? 4.027 -5.380 8.132 1.00 92.00 95 ARG A CA 1
ATOM 706 C C . ARG A 1 95 ? 3.388 -4.134 7.545 1.00 92.00 95 ARG A C 1
ATOM 708 O O . ARG A 1 95 ? 2.489 -3.552 8.148 1.00 92.00 95 ARG A O 1
ATOM 715 N N . ILE A 1 96 ? 3.831 -3.749 6.355 1.00 93.12 96 ILE A N 1
ATOM 716 C CA . ILE A 1 96 ? 3.267 -2.628 5.609 1.00 93.12 96 ILE A CA 1
ATOM 717 C C . ILE A 1 96 ? 2.811 -3.160 4.257 1.00 93.12 96 ILE A C 1
ATOM 719 O O . ILE A 1 96 ? 3.557 -3.845 3.562 1.00 93.12 96 ILE A O 1
ATOM 723 N N . LEU A 1 97 ? 1.561 -2.873 3.929 1.00 92.19 97 LEU A N 1
ATOM 724 C CA . LEU A 1 97 ? 0.866 -3.302 2.730 1.00 92.19 97 LEU A CA 1
ATOM 725 C C . LEU A 1 97 ? 0.567 -2.091 1.859 1.00 92.19 97 LEU A C 1
ATOM 727 O O . LEU A 1 97 ? 0.279 -0.999 2.359 1.00 92.19 97 LEU A O 1
ATOM 731 N N . SER A 1 98 ? 0.592 -2.305 0.552 1.00 89.25 98 SER A N 1
ATOM 732 C CA . SER A 1 98 ? 0.150 -1.322 -0.431 1.00 89.25 98 SER A CA 1
ATOM 733 C C . SER A 1 98 ? -1.249 -1.683 -0.942 1.00 89.25 98 SER A C 1
ATOM 735 O O . SER A 1 98 ? -1.740 -2.788 -0.688 1.00 89.25 98 SER A O 1
ATOM 737 N N . PRO A 1 99 ? -1.906 -0.800 -1.714 1.00 87.50 99 PRO A N 1
ATOM 738 C CA . PRO A 1 99 ? -3.193 -1.131 -2.316 1.00 87.50 99 PRO A CA 1
ATOM 739 C C . PRO A 1 99 ? -3.157 -2.357 -3.253 1.00 87.50 99 PRO A C 1
ATOM 741 O O . PRO A 1 99 ? -4.208 -2.931 -3.523 1.00 87.50 99 PRO A O 1
ATOM 744 N N . ILE A 1 100 ? -1.972 -2.793 -3.714 1.00 86.75 100 ILE A N 1
ATOM 745 C CA . ILE A 1 100 ? -1.788 -4.046 -4.474 1.00 86.75 100 ILE A CA 1
ATOM 746 C C . ILE A 1 100 ? -2.235 -5.260 -3.650 1.00 86.75 100 ILE A C 1
ATOM 748 O O . ILE A 1 100 ? -2.788 -6.202 -4.207 1.00 86.75 100 ILE A O 1
ATOM 752 N N . ASN A 1 101 ? -2.048 -5.223 -2.329 1.00 88.62 101 ASN A N 1
ATOM 753 C CA . ASN A 1 101 ? -2.375 -6.328 -1.430 1.00 88.62 101 ASN A CA 1
ATOM 754 C C . ASN A 1 101 ? -3.851 -6.338 -0.995 1.00 88.62 101 ASN A C 1
ATOM 756 O O . ASN A 1 101 ? -4.256 -7.226 -0.249 1.00 88.62 101 ASN A O 1
ATOM 760 N N . LEU A 1 102 ? -4.674 -5.374 -1.428 1.00 87.94 102 LEU A N 1
ATOM 761 C CA . LEU A 1 102 ? -6.088 -5.312 -1.038 1.00 87.94 102 LEU A CA 1
ATOM 762 C C . LEU A 1 102 ? -6.860 -6.609 -1.356 1.00 87.94 102 LEU A C 1
ATOM 764 O O . LEU A 1 102 ? -7.568 -7.072 -0.465 1.00 87.94 102 LEU A O 1
ATOM 768 N N . PRO A 1 103 ? -6.693 -7.258 -2.529 1.00 86.25 103 PRO A N 1
ATOM 769 C CA . PRO A 1 103 ? -7.379 -8.517 -2.824 1.00 86.25 103 PRO A CA 1
ATOM 770 C C . PRO A 1 103 ? -6.986 -9.684 -1.904 1.00 86.25 103 PRO A C 1
ATOM 772 O O . PRO A 1 103 ? -7.741 -10.646 -1.801 1.00 86.25 103 PRO A O 1
ATOM 775 N N . GLU A 1 104 ? -5.826 -9.624 -1.234 1.00 86.38 104 GLU A N 1
ATOM 776 C CA . GLU A 1 104 ? -5.435 -10.623 -0.224 1.00 86.38 104 GLU A CA 1
ATOM 777 C C . GLU A 1 104 ? -6.246 -10.470 1.071 1.00 86.38 104 GLU A C 1
ATOM 779 O O . GLU A 1 104 ? -6.490 -11.454 1.767 1.00 86.38 104 GLU A O 1
ATOM 784 N N . LEU A 1 105 ? -6.639 -9.236 1.406 1.00 88.25 105 LEU A N 1
ATOM 785 C CA . LEU A 1 105 ? -7.380 -8.899 2.625 1.00 88.25 105 LEU A CA 1
ATOM 786 C C . LEU A 1 105 ? -8.895 -8.945 2.416 1.00 88.25 105 LEU A C 1
ATOM 788 O O . LEU A 1 105 ? -9.627 -9.383 3.297 1.00 88.25 105 LEU A O 1
ATOM 792 N N . ALA A 1 106 ? -9.344 -8.462 1.261 1.00 89.06 106 ALA A N 1
ATOM 793 C CA . ALA A 1 106 ? -10.737 -8.286 0.884 1.00 89.06 106 ALA A CA 1
ATOM 794 C C . ALA A 1 106 ? -10.909 -8.716 -0.589 1.00 89.06 106 ALA A C 1
ATOM 796 O O . ALA A 1 106 ? -10.844 -7.883 -1.500 1.00 89.06 106 ALA A O 1
ATOM 797 N N . PRO A 1 107 ? -11.059 -10.029 -0.862 1.00 86.62 107 PRO A N 1
ATOM 798 C CA . PRO A 1 107 ? -11.155 -10.566 -2.222 1.00 86.62 107 PRO A CA 1
ATOM 799 C C . PRO A 1 107 ? -12.342 -10.048 -3.046 1.00 86.62 107 PRO A C 1
ATOM 801 O O . PRO A 1 107 ? -12.334 -10.172 -4.271 1.00 86.62 107 PRO A O 1
ATOM 804 N N . GLN A 1 108 ? -13.380 -9.519 -2.395 1.00 87.31 108 GLN A N 1
ATOM 805 C CA . GLN A 1 108 ? -14.569 -8.932 -3.016 1.00 87.31 108 GLN A CA 1
ATOM 806 C C . GLN A 1 108 ? -14.543 -7.395 -3.021 1.00 87.31 108 GLN A C 1
ATOM 808 O O . GLN A 1 108 ? -15.532 -6.778 -3.442 1.00 87.31 108 GLN A O 1
ATOM 813 N N . ALA A 1 109 ? -13.435 -6.775 -2.596 1.00 86.69 109 ALA A N 1
ATOM 814 C CA . ALA A 1 109 ? -13.261 -5.331 -2.610 1.00 86.69 109 ALA A CA 1
ATOM 815 C C . ALA A 1 109 ? -13.540 -4.768 -4.006 1.00 86.69 109 ALA A C 1
ATOM 817 O O . ALA A 1 109 ? -13.011 -5.226 -5.026 1.00 86.69 109 ALA A O 1
ATOM 818 N N . ARG A 1 110 ? -14.400 -3.750 -4.061 1.00 82.38 110 ARG A N 1
ATOM 819 C CA . ARG A 1 110 ? -14.778 -3.102 -5.323 1.00 82.38 110 ARG A CA 1
ATOM 820 C C . ARG A 1 110 ? -13.828 -1.976 -5.675 1.00 82.38 110 ARG A C 1
ATOM 822 O O . ARG A 1 110 ? -13.733 -1.604 -6.847 1.00 82.38 110 ARG A O 1
ATOM 829 N N . THR A 1 111 ? -13.150 -1.425 -4.675 1.00 82.00 111 THR A N 1
ATOM 830 C CA . THR A 1 111 ? -12.145 -0.394 -4.841 1.00 82.00 111 THR A CA 1
ATOM 831 C C . THR A 1 111 ? -11.031 -0.945 -5.703 1.00 82.00 111 THR A C 1
ATOM 833 O O . THR A 1 111 ? -10.328 -1.885 -5.347 1.00 82.00 111 THR A O 1
ATOM 836 N N . ARG A 1 112 ? -10.869 -0.313 -6.861 1.00 71.88 112 ARG A N 1
ATOM 837 C CA . ARG A 1 112 ? -9.723 -0.487 -7.743 1.00 71.88 112 ARG A CA 1
ATOM 838 C C . ARG A 1 112 ? -8.912 0.793 -7.619 1.00 71.88 112 ARG A C 1
ATOM 840 O O . ARG A 1 112 ? -9.308 1.795 -8.220 1.00 71.88 112 ARG A O 1
ATOM 847 N N . PRO A 1 113 ? -7.875 0.830 -6.763 1.00 61.06 113 PRO A N 1
ATOM 848 C CA . PRO A 1 113 ? -7.081 2.028 -6.542 1.00 61.06 113 PRO A CA 1
ATOM 849 C C . PRO A 1 113 ? -6.351 2.395 -7.843 1.00 61.06 113 PRO A C 1
ATOM 851 O O . PRO A 1 113 ? -5.251 1.937 -8.129 1.00 61.06 113 PRO A O 1
ATOM 854 N N . GLY A 1 114 ? -7.008 3.209 -8.666 1.00 56.59 114 GLY A N 1
ATOM 855 C CA . GLY A 1 114 ? -6.507 3.659 -9.957 1.00 56.59 114 GLY A CA 1
ATOM 856 C C . GLY A 1 114 ? -6.624 2.633 -11.090 1.00 56.59 114 GLY A C 1
ATOM 857 O O . GLY A 1 114 ? -6.762 1.429 -10.898 1.00 56.59 114 GLY A O 1
ATOM 858 N N . TYR A 1 115 ? -6.515 3.144 -12.314 1.00 50.53 115 TYR A N 1
ATOM 859 C CA . TYR A 1 115 ? -6.532 2.389 -13.573 1.00 50.53 115 TYR A CA 1
ATOM 860 C C . TYR A 1 115 ? -5.371 1.390 -13.742 1.00 50.53 115 TYR A C 1
ATOM 862 O O . TYR A 1 115 ? -5.315 0.670 -14.733 1.00 50.53 115 TYR A O 1
ATOM 870 N N . TRP A 1 116 ? -4.440 1.361 -12.788 1.00 57.44 116 TRP A N 1
ATOM 871 C CA . TRP A 1 116 ? -3.214 0.570 -12.823 1.00 57.44 116 TRP A CA 1
ATOM 872 C C . TRP A 1 116 ? -3.272 -0.728 -12.019 1.00 57.44 116 TRP A C 1
ATOM 874 O O . TRP A 1 116 ? -2.308 -1.491 -12.057 1.00 57.44 116 TRP A O 1
ATOM 884 N N . LEU A 1 117 ? -4.324 -0.941 -11.230 1.00 66.19 117 LEU A N 1
ATOM 885 C CA . LEU A 1 117 ? -4.483 -2.118 -10.384 1.00 66.19 117 LEU A CA 1
ATOM 886 C C . LEU A 1 117 ? -5.695 -2.898 -10.879 1.00 66.19 117 LEU A C 1
ATOM 888 O O . LEU A 1 117 ? -6.819 -2.667 -10.437 1.00 66.19 117 LEU A O 1
ATOM 892 N N . ASP A 1 118 ? -5.463 -3.792 -11.841 1.00 72.50 118 ASP A N 1
ATOM 893 C CA . ASP A 1 118 ? -6.465 -4.783 -12.217 1.00 72.50 118 ASP A CA 1
ATOM 894 C C . ASP A 1 118 ? -6.285 -6.031 -11.340 1.00 72.50 118 ASP A C 1
ATOM 896 O O . ASP A 1 118 ? -5.338 -6.791 -11.560 1.00 72.50 118 ASP A O 1
ATOM 900 N N . PRO A 1 119 ? -7.169 -6.271 -10.354 1.00 67.25 119 PRO A N 1
ATOM 901 C CA . PRO A 1 119 ? -7.095 -7.463 -9.512 1.00 67.25 119 PRO A CA 1
ATOM 902 C C . PRO A 1 119 ? -7.303 -8.761 -10.308 1.00 67.25 119 PRO A C 1
ATOM 904 O O . PRO A 1 119 ? -6.977 -9.837 -9.817 1.00 67.25 119 PRO A O 1
ATOM 907 N N . GLY A 1 120 ? -7.835 -8.679 -11.534 1.00 75.44 120 GLY A N 1
ATOM 908 C CA . GLY A 1 120 ? -7.975 -9.822 -12.434 1.00 75.44 120 GLY A CA 1
ATOM 909 C C . GLY A 1 120 ? -6.711 -10.163 -13.227 1.00 75.44 120 GLY A C 1
ATOM 910 O O . GLY A 1 120 ? -6.684 -11.197 -13.897 1.00 75.44 120 GLY A O 1
ATOM 911 N N . PHE A 1 121 ? -5.669 -9.327 -13.184 1.00 83.94 121 PHE A N 1
ATOM 912 C CA . PHE A 1 121 ? -4.462 -9.553 -13.972 1.00 83.94 121 PHE A CA 1
ATOM 913 C C . PHE A 1 121 ? -3.583 -10.649 -13.357 1.00 83.94 121 PHE A C 1
ATOM 915 O O . PHE A 1 121 ? -3.135 -10.555 -12.215 1.00 83.94 121 PHE A O 1
ATOM 922 N N . SER A 1 122 ? -3.278 -11.687 -14.140 1.00 87.25 122 SER A N 1
ATOM 923 C CA . SER A 1 122 ? -2.429 -12.794 -13.695 1.00 87.25 122 SER A CA 1
ATOM 924 C C . SER A 1 122 ? -0.992 -12.629 -14.179 1.00 87.25 122 SER A C 1
ATOM 926 O O . SER A 1 122 ? -0.649 -13.020 -15.293 1.00 87.25 122 SER A O 1
ATOM 928 N N . TYR A 1 123 ? -0.107 -12.129 -13.313 1.00 88.75 123 TYR A N 1
ATOM 929 C CA . TYR A 1 123 ? 1.325 -12.049 -13.629 1.00 88.75 123 TYR A CA 1
ATOM 930 C C . TYR A 1 123 ? 1.943 -13.423 -13.934 1.00 88.75 123 TYR A C 1
ATOM 932 O O . TYR A 1 123 ? 2.849 -13.526 -14.756 1.00 88.75 123 TYR A O 1
ATOM 940 N N . ALA A 1 124 ? 1.449 -14.490 -13.298 1.00 90.75 124 ALA A N 1
ATOM 941 C CA . ALA A 1 124 ? 1.924 -15.848 -13.548 1.00 90.75 124 ALA A CA 1
ATOM 942 C C . ALA A 1 124 ? 1.581 -16.333 -14.966 1.00 90.75 124 ALA A C 1
ATOM 944 O O . ALA A 1 124 ? 2.398 -17.001 -15.597 1.00 90.75 124 ALA A O 1
ATOM 945 N N . ALA A 1 125 ? 0.408 -15.962 -15.489 1.00 94.19 125 ALA A N 1
ATOM 946 C CA . ALA A 1 125 ? -0.004 -16.326 -16.842 1.00 94.19 125 ALA A CA 1
ATOM 947 C C . ALA A 1 125 ? 0.830 -15.636 -17.937 1.00 94.19 125 ALA A C 1
ATOM 949 O O . ALA A 1 125 ? 0.864 -16.131 -19.058 1.00 94.19 125 ALA A O 1
ATOM 950 N N . HIS A 1 126 ? 1.518 -14.537 -17.605 1.00 94.25 126 HIS A N 1
ATOM 951 C CA . HIS A 1 126 ? 2.265 -13.701 -18.552 1.00 94.25 126 HIS A CA 1
ATOM 952 C C . HIS A 1 126 ? 3.795 -13.776 -18.401 1.00 94.25 126 HIS A C 1
ATOM 954 O O . HIS A 1 126 ? 4.528 -12.923 -18.906 1.00 94.25 126 HIS A O 1
ATOM 960 N N . GLN A 1 127 ? 4.315 -14.791 -17.698 1.00 94.56 127 GLN A N 1
ATOM 961 C CA . GLN A 1 127 ? 5.760 -14.928 -17.462 1.00 94.56 127 GLN A CA 1
ATOM 962 C C . GLN A 1 127 ? 6.576 -15.005 -18.761 1.00 94.56 127 GLN A C 1
ATOM 964 O O . GLN A 1 127 ? 7.671 -14.441 -18.840 1.00 94.56 127 GLN A O 1
ATOM 969 N N . CYS A 1 128 ? 6.049 -15.668 -19.795 1.00 96.62 128 CYS A N 1
ATOM 970 C CA . CYS A 1 128 ? 6.720 -15.777 -21.090 1.00 96.62 128 CYS A CA 1
ATOM 971 C C . CYS A 1 128 ? 6.836 -14.414 -21.787 1.00 96.62 128 CYS A C 1
ATOM 973 O O . CYS A 1 128 ? 7.882 -14.088 -22.353 1.00 96.62 128 CYS A O 1
ATOM 975 N N . GLU A 1 129 ? 5.787 -13.599 -21.731 1.00 97.00 129 GLU A N 1
ATOM 976 C CA . GLU A 1 129 ? 5.764 -12.253 -22.290 1.00 97.00 129 GLU A CA 1
ATOM 977 C C . GLU A 1 129 ? 6.728 -11.333 -21.550 1.00 97.00 129 GLU A C 1
ATOM 979 O O . GLU A 1 129 ? 7.468 -10.597 -22.202 1.00 97.00 129 GLU A O 1
ATOM 984 N N . PHE A 1 130 ? 6.790 -11.417 -20.219 1.00 96.06 130 PHE A N 1
ATOM 985 C CA . PHE A 1 130 ? 7.746 -10.643 -19.430 1.00 96.06 130 PHE A CA 1
ATOM 986 C C . PHE A 1 130 ? 9.194 -10.994 -19.766 1.00 96.06 130 PHE A C 1
ATOM 988 O O . PHE A 1 130 ? 9.994 -10.093 -20.008 1.00 96.06 130 PHE A O 1
ATOM 995 N N . ALA A 1 131 ? 9.521 -12.284 -19.887 1.00 96.56 131 ALA A N 1
ATOM 996 C CA . ALA A 1 131 ? 10.850 -12.712 -20.319 1.00 96.56 131 ALA A CA 1
ATOM 997 C C . ALA A 1 131 ? 11.189 -12.192 -21.727 1.00 96.56 131 ALA A C 1
ATOM 999 O O . ALA A 1 131 ? 12.307 -11.736 -21.980 1.00 96.56 131 ALA A O 1
ATOM 1000 N N . ARG A 1 132 ? 10.213 -12.203 -22.646 1.00 97.69 132 ARG A N 1
ATOM 1001 C CA . ARG A 1 132 ? 10.385 -11.646 -23.993 1.00 97.69 132 ARG A CA 1
ATOM 1002 C C . ARG A 1 132 ? 10.638 -10.140 -23.955 1.00 97.69 132 ARG A C 1
ATOM 1004 O O . ARG A 1 132 ? 11.555 -9.684 -24.628 1.00 97.69 132 ARG A O 1
ATOM 1011 N N . ILE A 1 133 ? 9.855 -9.381 -23.186 1.00 97.00 133 ILE A N 1
ATOM 1012 C CA . ILE A 1 133 ? 10.016 -7.926 -23.043 1.00 97.00 133 ILE A CA 1
ATOM 1013 C C . ILE A 1 133 ? 11.388 -7.606 -22.456 1.00 97.00 133 ILE A C 1
ATOM 1015 O O . ILE A 1 133 ? 12.116 -6.805 -23.035 1.00 97.00 133 ILE A O 1
ATOM 1019 N N . ARG A 1 134 ? 11.787 -8.293 -21.381 1.00 97.00 134 ARG A N 1
ATOM 1020 C CA . ARG A 1 134 ? 13.101 -8.120 -20.753 1.00 97.00 134 ARG A CA 1
ATOM 1021 C C . ARG A 1 134 ? 14.253 -8.289 -21.752 1.00 97.00 134 ARG A C 1
ATOM 1023 O O . ARG A 1 134 ? 15.204 -7.514 -21.728 1.00 97.00 134 ARG A O 1
ATOM 1030 N N . ASN A 1 135 ? 14.151 -9.264 -22.658 1.00 97.19 135 ASN A N 1
ATOM 1031 C CA . ASN A 1 135 ? 15.156 -9.516 -23.698 1.00 97.19 135 ASN A CA 1
ATOM 1032 C C . ASN A 1 135 ? 15.176 -8.466 -24.823 1.00 97.19 135 ASN A C 1
ATOM 1034 O O . ASN A 1 135 ? 16.163 -8.389 -25.550 1.00 97.19 135 ASN A O 1
ATOM 1038 N N . LEU A 1 136 ? 14.112 -7.673 -24.984 1.00 97.75 136 LEU A N 1
ATOM 1039 C CA . LEU A 1 136 ? 14.061 -6.568 -25.949 1.00 97.75 136 LE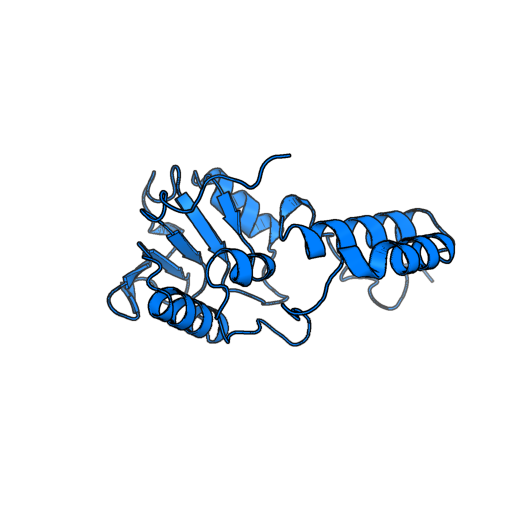U A CA 1
ATOM 1040 C C . LEU A 1 136 ? 14.694 -5.279 -25.407 1.00 97.75 136 LEU A C 1
ATOM 1042 O O . LEU A 1 136 ? 15.016 -4.389 -26.191 1.00 97.75 136 LEU A O 1
ATOM 1046 N N . LEU A 1 137 ? 14.877 -5.164 -24.089 1.00 96.56 137 LEU A N 1
ATOM 1047 C CA . LEU A 1 137 ? 15.511 -4.002 -23.470 1.00 96.56 137 LEU A CA 1
ATOM 1048 C C . LEU A 1 137 ? 17.018 -4.020 -23.755 1.00 96.56 137 LEU A C 1
ATOM 1050 O O . LEU A 1 137 ? 17.690 -5.034 -23.541 1.00 96.56 137 LEU A O 1
ATOM 1054 N N . ALA A 1 138 ? 17.540 -2.902 -24.263 1.00 95.00 138 ALA A N 1
ATOM 1055 C CA . ALA A 1 138 ? 18.900 -2.813 -24.789 1.00 95.00 138 ALA A CA 1
ATOM 1056 C C . ALA A 1 138 ? 19.968 -2.817 -23.684 1.00 95.00 138 ALA A C 1
ATOM 1058 O O . ALA A 1 138 ? 20.986 -3.505 -23.804 1.00 95.00 138 ALA A O 1
ATOM 1059 N N . ASP A 1 139 ? 19.720 -2.092 -22.599 1.00 92.69 139 ASP A N 1
ATOM 1060 C CA . ASP A 1 139 ? 20.674 -1.844 -21.523 1.00 92.69 139 ASP A CA 1
ATOM 1061 C C . ASP A 1 139 ? 20.243 -2.475 -20.188 1.00 92.69 139 ASP A C 1
ATOM 1063 O O . ASP A 1 139 ? 19.089 -2.857 -19.982 1.00 92.69 139 ASP A O 1
ATOM 1067 N N . GLU A 1 140 ? 21.201 -2.606 -19.271 1.00 93.06 140 GLU A N 1
ATOM 1068 C CA . GLU A 1 140 ? 20.974 -3.267 -17.984 1.00 93.06 140 GLU A CA 1
ATOM 1069 C C . GLU A 1 140 ? 20.174 -2.413 -16.994 1.00 93.06 140 GLU A C 1
ATOM 1071 O O . GLU A 1 140 ? 19.496 -2.966 -16.129 1.00 93.06 140 GLU A O 1
ATOM 1076 N N . ILE A 1 141 ? 20.200 -1.084 -17.139 1.00 90.06 141 ILE A N 1
ATOM 1077 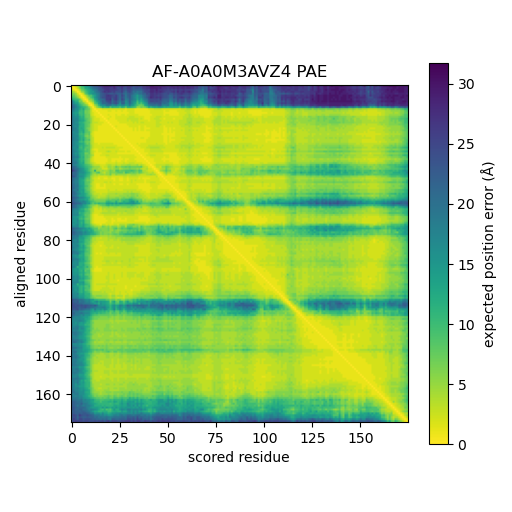C CA . ILE A 1 141 ? 19.424 -0.173 -16.289 1.00 90.06 141 ILE A CA 1
ATOM 1078 C C . ILE A 1 141 ? 17.937 -0.390 -16.574 1.00 90.06 141 ILE A C 1
ATOM 1080 O O . ILE A 1 141 ? 17.166 -0.657 -15.653 1.00 90.06 141 ILE A O 1
ATOM 1084 N N . SER A 1 142 ? 17.552 -0.395 -17.850 1.00 90.25 142 SER A N 1
ATOM 1085 C CA . SER A 1 142 ? 16.194 -0.696 -18.301 1.00 90.25 142 SER A CA 1
ATOM 1086 C C . SER A 1 142 ? 15.724 -2.073 -17.828 1.00 90.25 142 SER A C 1
ATOM 1088 O O . SER A 1 142 ? 14.600 -2.204 -17.344 1.00 90.25 142 SER A O 1
ATOM 1090 N N . ARG A 1 143 ? 16.571 -3.109 -17.931 1.00 94.75 143 ARG A N 1
ATOM 1091 C CA . ARG A 1 143 ? 16.233 -4.467 -17.457 1.00 94.75 143 ARG A CA 1
ATOM 1092 C C . ARG A 1 143 ? 16.035 -4.519 -15.948 1.00 94.75 143 ARG A C 1
ATOM 1094 O O . ARG A 1 143 ? 15.056 -5.099 -15.495 1.00 94.75 143 ARG A O 1
ATOM 1101 N N . SER A 1 144 ? 16.921 -3.879 -15.191 1.00 92.12 144 SER A N 1
ATOM 1102 C CA . SER A 1 144 ? 16.834 -3.822 -13.729 1.00 92.12 144 SER A CA 1
ATOM 1103 C C . 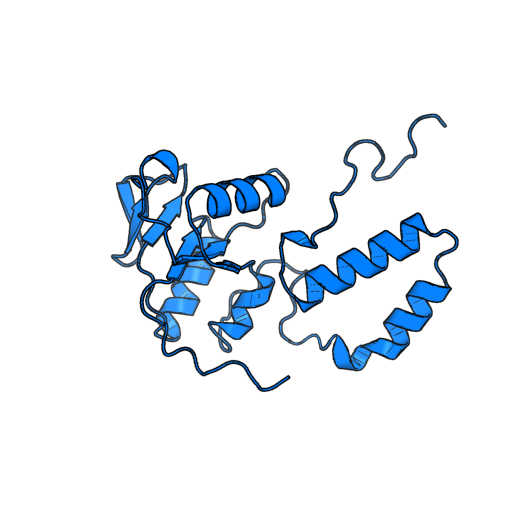SER A 1 144 ? 15.578 -3.081 -13.274 1.00 92.12 144 SER A C 1
ATOM 1105 O O . SER A 1 144 ? 14.881 -3.539 -12.372 1.00 92.12 144 SER A O 1
ATOM 1107 N N . LEU A 1 145 ? 15.247 -1.965 -13.934 1.00 91.44 145 LEU A N 1
ATOM 1108 C CA . LEU A 1 145 ? 14.020 -1.220 -13.669 1.00 91.44 145 LEU A CA 1
ATOM 1109 C C . LEU A 1 145 ? 12.779 -2.060 -13.990 1.00 91.44 145 LEU A C 1
ATOM 1111 O O . LEU A 1 145 ? 11.845 -2.101 -13.195 1.00 91.44 145 LEU A O 1
ATOM 1115 N N . PHE A 1 146 ? 12.776 -2.763 -15.123 1.00 93.62 146 PHE A N 1
ATOM 1116 C CA . PHE A 1 146 ? 11.692 -3.671 -15.492 1.00 93.62 146 PHE A CA 1
ATOM 1117 C C . PHE A 1 146 ? 11.493 -4.786 -14.455 1.00 93.62 146 PHE A C 1
ATOM 1119 O O . PHE A 1 146 ? 10.365 -5.009 -14.011 1.00 93.62 146 PHE A O 1
ATOM 1126 N N . ASP A 1 147 ? 12.579 -5.436 -14.030 1.00 93.88 147 ASP A N 1
ATOM 1127 C CA . ASP A 1 147 ? 12.547 -6.494 -13.019 1.00 93.88 147 ASP A CA 1
ATOM 1128 C C . ASP A 1 147 ? 12.016 -5.960 -11.672 1.00 93.88 147 ASP A C 1
ATOM 1130 O O . ASP A 1 147 ? 11.160 -6.594 -11.055 1.00 93.88 147 ASP A O 1
ATOM 1134 N N . ALA A 1 148 ? 12.444 -4.763 -11.252 1.00 92.12 148 ALA A N 1
ATOM 1135 C CA . ALA A 1 148 ? 11.968 -4.115 -10.026 1.00 92.12 148 ALA A CA 1
ATOM 1136 C C . ALA A 1 148 ? 10.477 -3.739 -10.094 1.00 92.12 148 ALA A C 1
ATOM 1138 O O . ALA A 1 148 ? 9.729 -3.993 -9.148 1.00 92.12 148 ALA A O 1
ATOM 1139 N N . ILE A 1 149 ? 10.012 -3.186 -11.224 1.00 91.31 149 ILE A N 1
ATOM 1140 C CA . ILE A 1 149 ? 8.588 -2.883 -11.434 1.00 91.31 149 ILE A CA 1
ATOM 1141 C C . ILE A 1 149 ? 7.764 -4.165 -11.319 1.00 91.31 149 ILE A C 1
ATOM 1143 O O . ILE A 1 149 ? 6.746 -4.165 -10.630 1.00 91.31 149 ILE A O 1
ATOM 1147 N N . LEU A 1 150 ? 8.181 -5.249 -11.980 1.00 91.88 150 LEU A N 1
ATOM 1148 C CA . LEU A 1 150 ? 7.462 -6.520 -11.916 1.00 91.88 150 LEU A CA 1
ATOM 1149 C C . LEU A 1 150 ? 7.431 -7.092 -10.500 1.00 91.88 150 LEU A C 1
ATOM 1151 O O . LEU A 1 150 ? 6.354 -7.484 -10.051 1.00 91.88 150 LEU A O 1
ATOM 1155 N N . ALA A 1 151 ? 8.566 -7.091 -9.797 1.00 91.44 151 ALA A N 1
ATOM 1156 C CA . ALA A 1 151 ? 8.652 -7.564 -8.418 1.00 91.44 151 ALA A CA 1
ATOM 1157 C C . ALA A 1 151 ? 7.662 -6.812 -7.517 1.00 91.44 151 ALA A C 1
ATOM 1159 O O . ALA A 1 151 ? 6.763 -7.433 -6.947 1.00 91.44 151 ALA A O 1
ATOM 1160 N N . TYR A 1 152 ? 7.721 -5.475 -7.513 1.00 90.00 152 TYR A N 1
ATOM 1161 C CA . TYR A 1 152 ? 6.796 -4.638 -6.746 1.00 90.00 152 TYR A CA 1
ATOM 1162 C C . TYR A 1 152 ? 5.334 -4.891 -7.119 1.00 90.00 152 TYR A C 1
ATOM 1164 O O . TYR A 1 152 ? 4.466 -4.983 -6.255 1.00 90.00 152 TYR A O 1
ATOM 1172 N N . ARG A 1 153 ? 5.035 -5.020 -8.413 1.00 88.19 153 ARG A N 1
ATOM 1173 C CA . ARG A 1 153 ? 3.668 -5.227 -8.900 1.00 88.19 153 ARG A CA 1
ATOM 1174 C C . ARG A 1 153 ? 3.083 -6.586 -8.520 1.00 88.19 153 ARG A C 1
ATOM 1176 O O . ARG A 1 153 ? 1.865 -6.691 -8.395 1.00 88.19 153 ARG A O 1
ATOM 1183 N N . GLN A 1 154 ? 3.925 -7.599 -8.341 1.00 87.94 154 GLN A N 1
ATOM 1184 C CA . GLN A 1 154 ? 3.522 -8.933 -7.902 1.00 87.94 154 GLN A CA 1
ATOM 1185 C C . GLN A 1 154 ? 3.401 -9.038 -6.381 1.00 87.94 154 GLN A C 1
ATOM 1187 O O . GLN A 1 154 ? 2.517 -9.739 -5.895 1.00 87.94 154 GLN A O 1
ATOM 1192 N N . SER A 1 155 ? 4.297 -8.386 -5.638 1.00 87.81 155 SER A N 1
ATOM 1193 C CA . SER A 1 155 ? 4.394 -8.524 -4.182 1.00 87.81 155 SER A CA 1
ATOM 1194 C C . SER A 1 155 ? 3.626 -7.443 -3.417 1.00 87.81 155 SER A C 1
ATOM 1196 O O . SER A 1 155 ? 3.218 -7.652 -2.274 1.00 87.81 155 SER A O 1
ATOM 1198 N N . GLY A 1 156 ? 3.468 -6.259 -4.008 1.00 88.00 156 GLY A N 1
ATOM 1199 C CA . GLY A 1 156 ? 3.057 -5.049 -3.302 1.00 88.00 156 GLY A CA 1
ATOM 1200 C C . GLY A 1 156 ? 4.083 -4.551 -2.277 1.00 88.00 156 GLY A C 1
ATOM 1201 O O . GLY A 1 156 ? 3.771 -3.619 -1.532 1.00 88.00 156 GLY A O 1
ATOM 1202 N N . ASN A 1 157 ? 5.282 -5.151 -2.222 1.00 88.50 157 ASN A N 1
ATOM 1203 C CA . ASN A 1 157 ? 6.332 -4.831 -1.261 1.00 88.50 157 ASN A CA 1
ATOM 1204 C C . ASN A 1 157 ? 6.969 -3.487 -1.610 1.00 88.50 157 ASN A C 1
ATOM 1206 O O . ASN A 1 157 ? 7.754 -3.380 -2.548 1.00 88.50 157 ASN A O 1
ATOM 1210 N N . ILE A 1 158 ? 6.665 -2.456 -0.826 1.00 88.50 158 ILE A N 1
ATOM 1211 C CA . ILE A 1 158 ? 7.147 -1.095 -1.086 1.00 88.50 158 ILE A CA 1
ATOM 1212 C C . ILE A 1 158 ? 8.679 -1.019 -1.101 1.00 88.50 158 ILE A C 1
ATOM 1214 O O . ILE A 1 158 ? 9.220 -0.214 -1.848 1.00 88.50 158 ILE A O 1
ATOM 1218 N N . ALA A 1 159 ? 9.385 -1.890 -0.373 1.00 86.50 159 ALA A N 1
ATOM 1219 C CA . ALA A 1 159 ? 10.848 -1.932 -0.407 1.00 86.50 159 ALA A CA 1
ATOM 1220 C C . ALA A 1 159 ? 11.424 -2.309 -1.791 1.00 86.50 159 ALA A C 1
ATOM 1222 O O . ALA A 1 159 ? 12.596 -2.057 -2.056 1.00 86.50 159 ALA A O 1
ATOM 1223 N N . GLU A 1 160 ? 10.611 -2.911 -2.663 1.00 84.75 160 GLU A N 1
ATOM 1224 C CA . GLU A 1 160 ? 10.945 -3.249 -4.053 1.00 84.75 160 GLU A CA 1
ATOM 1225 C C . GLU A 1 160 ? 10.462 -2.178 -5.045 1.00 84.75 160 GLU A C 1
ATOM 1227 O O . GLU A 1 160 ? 10.745 -2.278 -6.239 1.00 84.75 160 GLU A O 1
ATOM 1232 N N . CYS A 1 161 ? 9.730 -1.155 -4.585 1.00 86.88 161 CYS A N 1
ATOM 1233 C CA . CYS A 1 161 ? 9.207 -0.108 -5.453 1.00 86.88 161 CYS A CA 1
ATOM 1234 C C . CYS A 1 161 ? 10.366 0.740 -6.002 1.00 86.88 161 CYS A C 1
ATOM 1236 O O . CYS A 1 161 ? 11.056 1.409 -5.224 1.00 86.88 161 CYS A O 1
ATOM 1238 N N . PRO A 1 162 ? 10.582 0.769 -7.330 1.00 86.25 162 PRO A N 1
ATOM 1239 C CA . PRO A 1 162 ? 11.650 1.569 -7.910 1.00 86.25 162 PRO A CA 1
ATOM 1240 C C . PRO A 1 162 ? 11.402 3.057 -7.660 1.00 86.25 162 PRO A C 1
ATOM 1242 O O . PRO A 1 162 ? 10.258 3.518 -7.636 1.00 86.25 162 PRO A O 1
ATOM 1245 N N . VAL A 1 163 ? 12.487 3.812 -7.499 1.00 82.88 163 VAL A N 1
ATOM 1246 C CA . VAL A 1 163 ? 12.442 5.270 -7.368 1.00 82.88 163 VAL A CA 1
ATOM 1247 C C . VAL A 1 163 ? 12.524 5.864 -8.774 1.00 82.88 163 VAL A C 1
ATOM 1249 O O . VAL A 1 163 ? 13.570 5.728 -9.413 1.00 82.88 163 VAL A O 1
ATOM 1252 N N . PRO A 1 164 ? 11.448 6.477 -9.298 1.00 75.88 164 PRO A N 1
ATOM 1253 C CA . PRO A 1 164 ? 11.525 7.155 -10.580 1.00 75.88 164 PRO A CA 1
ATOM 1254 C C . PRO A 1 164 ? 12.416 8.389 -10.445 1.00 75.88 164 PRO A C 1
ATOM 1256 O O . PRO A 1 164 ? 12.377 9.088 -9.430 1.00 75.88 164 PRO A O 1
ATOM 1259 N N . SER A 1 165 ? 13.190 8.681 -11.483 1.00 76.94 165 SER A N 1
ATOM 1260 C CA . SER A 1 165 ? 13.792 10.000 -11.606 1.00 76.94 165 SER A CA 1
ATOM 1261 C C . SER A 1 165 ? 12.730 10.985 -12.089 1.00 76.94 165 SER A C 1
ATOM 1263 O O . SER A 1 165 ? 11.995 10.711 -13.037 1.00 76.94 165 SER A O 1
ATOM 1265 N N . LEU A 1 166 ? 12.628 12.117 -11.397 1.00 76.38 166 LEU A N 1
ATOM 1266 C CA . LEU A 1 166 ? 11.686 13.190 -11.728 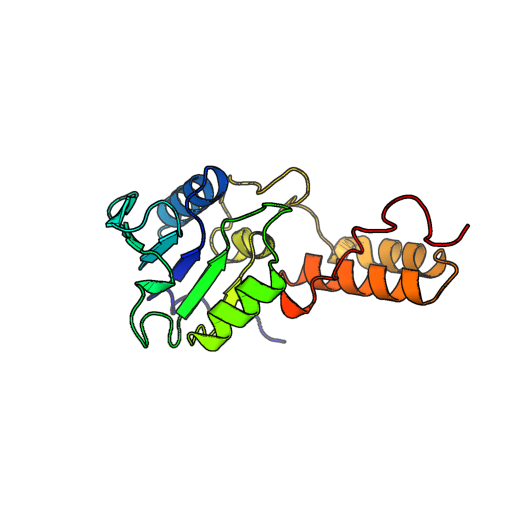1.00 76.38 166 LEU A CA 1
ATOM 1267 C C . LEU A 1 166 ? 12.340 14.298 -12.565 1.00 76.38 166 LEU A C 1
ATOM 1269 O O . LEU A 1 166 ? 11.656 15.216 -13.010 1.00 76.38 166 LEU A O 1
ATOM 1273 N N . GLU A 1 167 ? 13.658 14.237 -12.755 1.00 79.31 167 GLU A N 1
ATOM 1274 C CA . GLU A 1 167 ? 14.438 15.289 -13.415 1.00 79.31 167 GLU A CA 1
ATOM 1275 C C . GLU A 1 167 ? 14.682 14.998 -14.904 1.00 79.31 167 GLU A C 1
ATOM 1277 O O . GLU A 1 167 ? 14.930 15.921 -15.678 1.00 79.31 167 GLU A O 1
ATOM 1282 N N . ASP A 1 168 ? 14.573 13.733 -15.320 1.00 79.00 168 ASP A N 1
ATOM 1283 C CA . ASP A 1 168 ? 14.855 13.266 -16.682 1.00 79.00 168 ASP A CA 1
ATOM 1284 C C . ASP A 1 168 ? 13.770 12.334 -17.254 1.00 79.00 168 ASP A C 1
ATOM 1286 O O . ASP A 1 168 ? 14.024 11.608 -18.214 1.00 79.00 168 ASP A O 1
ATOM 1290 N N . GLU A 1 169 ? 12.543 12.395 -16.713 1.00 78.81 169 GLU A N 1
ATOM 1291 C CA . GLU A 1 169 ? 11.427 11.479 -17.031 1.00 78.81 169 GLU A CA 1
ATOM 1292 C C . GLU A 1 169 ? 11.191 11.298 -18.545 1.00 78.81 169 GLU A C 1
ATOM 1294 O O . GLU A 1 169 ? 10.885 10.199 -19.007 1.00 78.81 169 GLU A O 1
ATOM 1299 N N . TYR A 1 170 ? 11.368 12.369 -19.327 1.00 79.44 170 TYR A N 1
ATOM 1300 C CA . TYR A 1 170 ? 11.173 12.364 -20.783 1.00 79.44 170 TYR A CA 1
ATOM 1301 C C . TYR A 1 170 ? 12.401 12.815 -21.580 1.00 79.44 170 TYR A C 1
ATOM 1303 O O . TYR A 1 170 ? 12.467 12.585 -22.789 1.00 79.44 170 TYR A O 1
ATOM 1311 N N . THR A 1 171 ? 13.362 13.476 -20.935 1.00 77.81 171 THR A N 1
ATOM 1312 C CA . THR A 1 171 ? 14.539 14.058 -21.587 1.00 77.81 171 THR A CA 1
ATOM 1313 C C . THR A 1 171 ? 15.771 13.821 -20.725 1.00 77.81 171 THR A C 1
ATOM 1315 O O . THR A 1 171 ? 15.818 14.359 -19.619 1.00 77.81 171 THR A O 1
ATOM 1318 N N . PRO A 1 172 ? 16.777 13.081 -21.221 1.00 72.94 172 PRO A N 1
ATOM 1319 C CA . PRO A 1 172 ? 18.028 12.878 -20.503 1.00 72.94 172 PRO A CA 1
ATOM 1320 C C . PRO A 1 172 ? 18.676 14.203 -20.095 1.00 72.94 172 PRO A C 1
ATOM 1322 O O . PRO A 1 172 ? 18.736 15.147 -20.887 1.00 72.94 172 PRO A O 1
ATOM 1325 N N . ILE A 1 173 ? 19.208 14.261 -18.876 1.00 69.31 173 ILE A N 1
ATOM 1326 C CA . ILE A 1 173 ? 20.005 15.405 -18.426 1.00 69.31 173 ILE A CA 1
ATOM 1327 C C . ILE A 1 173 ? 21.324 15.435 -19.208 1.00 69.31 173 ILE A C 1
ATOM 1329 O O . ILE A 1 173 ? 22.051 14.444 -19.258 1.00 69.31 173 ILE A O 1
ATOM 1333 N N . GLY A 1 174 ? 21.658 16.596 -19.777 1.00 69.25 174 GLY A N 1
ATOM 1334 C CA . GLY A 1 174 ? 22.957 16.832 -20.418 1.00 69.25 174 GLY A CA 1
ATOM 1335 C C . GLY A 1 174 ? 23.042 16.490 -21.909 1.00 69.25 174 GLY A C 1
ATOM 1336 O O . GLY A 1 174 ? 24.151 16.274 -22.398 1.00 69.25 174 GLY A O 1
ATOM 1337 N N . LEU A 1 175 ? 21.906 16.448 -22.616 1.00 53.62 175 LEU A N 1
ATOM 1338 C CA . LEU A 1 175 ? 21.858 16.504 -24.085 1.00 53.62 175 LEU A CA 1
ATOM 1339 C C . LEU A 1 175 ? 22.037 17.930 -24.621 1.00 53.62 175 LEU A C 1
ATOM 1341 O O . LEU A 1 175 ? 21.473 18.868 -24.014 1.00 53.62 175 LEU A O 1
#

Nearest PDB structures (foldseek):
  2py6-assembly1_A  TM=6.081E-01  e=2.382E-04  Methylobacillus flagellatus KT
  1oi7-assembly1_A  TM=6.409E-01  e=2.206E-03  Thermus thermophilus HB8
  3ufx-assembly1_A  TM=6.053E-01  e=4.733E-03  Thermus aquaticus
  7jmk-assembly1_A  TM=5.952E-01  e=4.441E-03  Sus scrofa
  7jkr-assembly1_A  TM=5.896E-01  e=6.421E-02  Sus scrofa

pLDDT: mean 84.4, std 14.15, range [29.73, 97.75]